Protein AF-A0A1G1YJ74-F1 (afdb_monomer_lite)

Organism: NCBI:txid1797543

Secondary structure (DSSP, 8-state):
--HHHHHHHHHHHHHH-S-EEEEEEEEPTTS-EEEEEEEEEETTEEEEEEEEEEEEEEEEEE----STT----EEEEEEEEEEEEEEEEEEEETTTTEEEEE---S-----

Structure (mmCIF, N/CA/C/O backbone):
data_AF-A0A1G1YJ74-F1
#
_entry.id   AF-A0A1G1YJ74-F1
#
loop_
_atom_site.group_PDB
_atom_site.id
_atom_site.type_symbol
_atom_site.label_atom_id
_atom_site.label_alt_id
_atom_site.label_comp_id
_atom_site.label_asym_id
_atom_site.label_entity_id
_atom_site.label_seq_id
_atom_site.pdbx_PDB_ins_code
_atom_site.Cartn_x
_atom_site.Cartn_y
_atom_site.Cartn_z
_atom_site.occupancy
_atom_site.B_iso_or_equiv
_atom_site.auth_seq_id
_atom_site.auth_comp_id
_atom_site.auth_asym_id
_atom_site.auth_atom_id
_atom_site.pdbx_PDB_model_num
ATOM 1 N N . MET A 1 1 ? -10.782 3.411 -0.475 1.00 70.44 1 MET A N 1
ATOM 2 C CA . MET A 1 1 ? -11.006 2.360 -1.500 1.00 70.44 1 MET A CA 1
ATOM 3 C C . MET A 1 1 ? -11.752 1.207 -0.835 1.00 70.44 1 MET A C 1
ATOM 5 O O . MET A 1 1 ? -11.462 0.955 0.322 1.00 70.44 1 MET A O 1
ATOM 9 N N . LEU A 1 2 ? -12.703 0.538 -1.495 1.00 78.12 2 LEU A N 1
ATOM 10 C CA . LEU A 1 2 ? -13.363 -0.651 -0.922 1.00 78.12 2 LEU A CA 1
ATOM 11 C C . LEU A 1 2 ? -12.474 -1.906 -1.063 1.00 78.12 2 LEU A C 1
ATOM 13 O O . LEU A 1 2 ? -11.756 -1.987 -2.061 1.00 78.12 2 LEU A O 1
ATOM 17 N N . PRO A 1 3 ? -12.541 -2.886 -0.141 1.00 81.69 3 PRO A N 1
ATOM 18 C CA . PRO A 1 3 ? -11.770 -4.136 -0.228 1.00 81.69 3 PRO A CA 1
ATOM 19 C C . PRO A 1 3 ? -11.983 -4.909 -1.534 1.00 81.69 3 PRO A C 1
ATOM 21 O O . PRO A 1 3 ? -11.034 -5.387 -2.140 1.00 81.69 3 PRO A O 1
ATOM 24 N N . GLU A 1 4 ? -13.215 -4.956 -2.038 1.00 83.19 4 GLU A N 1
ATOM 25 C CA . GLU A 1 4 ? -13.528 -5.641 -3.300 1.00 83.19 4 GLU A CA 1
ATOM 26 C C . GLU A 1 4 ? -12.803 -5.009 -4.497 1.00 83.19 4 GLU A C 1
ATOM 28 O O . GLU A 1 4 ? -12.297 -5.712 -5.370 1.00 83.19 4 GLU A O 1
ATOM 33 N N . LYS A 1 5 ? -12.688 -3.672 -4.513 1.00 83.25 5 LYS A N 1
ATOM 34 C CA . LYS A 1 5 ? -11.933 -2.951 -5.549 1.00 83.25 5 LYS A CA 1
ATOM 35 C C . LYS A 1 5 ? -10.435 -3.258 -5.471 1.00 83.25 5 LYS A C 1
ATOM 37 O O . LYS A 1 5 ? -9.768 -3.254 -6.503 1.00 83.25 5 LYS A O 1
ATOM 42 N N . TRP A 1 6 ? -9.906 -3.528 -4.276 1.00 88.75 6 TRP A N 1
ATOM 43 C CA . TRP A 1 6 ? -8.516 -3.950 -4.105 1.00 88.75 6 TRP A CA 1
ATOM 44 C C . TRP A 1 6 ? -8.269 -5.334 -4.709 1.00 88.75 6 TRP A C 1
ATOM 46 O O . TRP A 1 6 ? -7.354 -5.485 -5.515 1.00 88.75 6 TRP A O 1
ATOM 56 N N . GLU A 1 7 ? -9.123 -6.314 -4.404 1.00 89.12 7 GLU A N 1
ATOM 57 C CA . GLU A 1 7 ? -9.018 -7.662 -4.981 1.00 89.12 7 GLU A CA 1
ATOM 58 C C . GLU A 1 7 ? -9.120 -7.649 -6.510 1.00 89.12 7 GLU A C 1
ATOM 60 O O . GLU A 1 7 ? -8.309 -8.278 -7.187 1.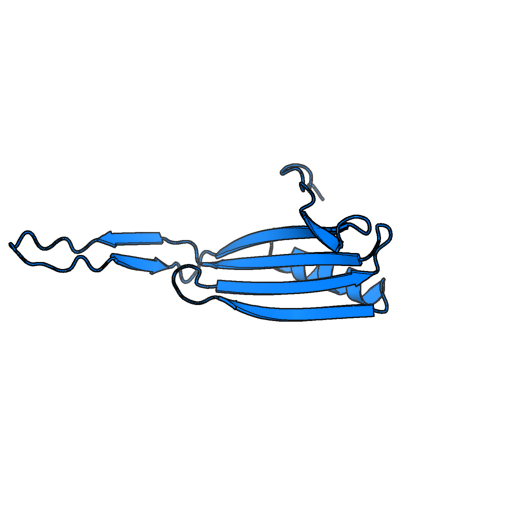00 89.12 7 GLU A O 1
ATOM 65 N N . GLN A 1 8 ? -10.047 -6.864 -7.068 1.00 88.12 8 GLN A N 1
ATOM 66 C CA . GLN A 1 8 ? -10.140 -6.674 -8.519 1.00 88.12 8 GLN A CA 1
ATOM 67 C C . GLN A 1 8 ? -8.851 -6.072 -9.091 1.00 88.12 8 GLN A C 1
ATOM 69 O O . GLN A 1 8 ? -8.320 -6.577 -10.075 1.00 88.12 8 GLN A O 1
ATOM 74 N N . THR A 1 9 ? -8.312 -5.026 -8.455 1.00 88.00 9 THR A N 1
ATOM 75 C CA . THR A 1 9 ? -7.062 -4.379 -8.892 1.00 88.00 9 THR A CA 1
ATOM 76 C C . THR A 1 9 ? -5.897 -5.372 -8.898 1.00 88.00 9 THR A C 1
ATOM 78 O O . THR A 1 9 ? -5.166 -5.438 -9.885 1.00 88.00 9 THR A O 1
ATOM 81 N N . LYS A 1 10 ? -5.751 -6.187 -7.844 1.00 90.88 10 LYS A N 1
ATOM 82 C CA . LYS A 1 10 ? -4.739 -7.254 -7.785 1.00 90.88 10 LYS A CA 1
ATOM 83 C C . LYS A 1 10 ? -4.919 -8.274 -8.905 1.00 90.88 10 LYS A C 1
ATOM 85 O O . LYS A 1 10 ? -3.939 -8.603 -9.564 1.00 90.88 10 LYS A O 1
ATOM 90 N N . GLY A 1 11 ? -6.150 -8.734 -9.135 1.00 89.88 11 GLY A N 1
ATOM 91 C CA . GLY A 1 11 ? -6.464 -9.667 -10.219 1.00 89.88 11 GLY A CA 1
ATOM 92 C C . GLY A 1 11 ? -6.044 -9.116 -11.580 1.00 89.88 11 GLY A C 1
ATOM 93 O O . GLY A 1 11 ? -5.279 -9.754 -12.293 1.00 89.88 11 GLY A O 1
ATOM 94 N N . HIS A 1 12 ? -6.426 -7.874 -11.887 1.00 90.44 12 HIS A N 1
ATOM 95 C CA . HIS A 1 12 ? -6.021 -7.215 -13.129 1.00 90.44 12 HIS A CA 1
ATOM 96 C C . HIS A 1 12 ? -4.500 -7.088 -13.279 1.00 90.44 12 HIS A C 1
ATOM 98 O O . HIS A 1 12 ? -3.984 -7.270 -14.381 1.00 90.44 12 HIS A O 1
ATOM 104 N N . ILE A 1 13 ? -3.777 -6.778 -12.198 1.00 91.06 13 ILE A N 1
ATOM 105 C CA . ILE A 1 13 ? -2.311 -6.685 -12.219 1.00 91.06 13 ILE A CA 1
ATOM 106 C C . ILE A 1 13 ? -1.692 -8.055 -12.509 1.00 91.06 13 ILE A C 1
ATOM 108 O O . ILE A 1 13 ? -0.843 -8.147 -13.389 1.00 91.06 13 ILE A O 1
ATOM 112 N N . LEU A 1 14 ? -2.140 -9.106 -11.821 1.00 91.19 14 LEU A N 1
ATOM 113 C CA . LEU A 1 14 ? -1.655 -10.475 -12.020 1.00 91.19 14 LEU A CA 1
ATOM 114 C C . LEU A 1 14 ? -1.956 -11.014 -13.426 1.00 91.19 14 LEU A C 1
ATOM 116 O O . LEU A 1 14 ? -1.143 -11.747 -13.982 1.00 91.19 14 LEU A O 1
ATOM 120 N N . ASP A 1 15 ? -3.090 -10.631 -14.011 1.00 93.12 15 ASP A N 1
ATOM 121 C CA . ASP A 1 15 ? -3.459 -11.027 -15.374 1.00 93.12 15 ASP A CA 1
ATOM 122 C C . ASP A 1 15 ? -2.666 -10.259 -16.445 1.00 93.12 15 ASP A C 1
ATOM 124 O O . ASP A 1 15 ? -2.428 -10.771 -17.540 1.00 93.12 15 ASP A O 1
ATOM 128 N N . THR A 1 16 ? -2.278 -9.013 -16.155 1.00 92.31 16 THR A N 1
ATOM 129 C CA . THR A 1 16 ? -1.643 -8.113 -17.133 1.00 92.31 16 THR A CA 1
ATOM 130 C C . THR A 1 16 ? -0.118 -8.190 -17.096 1.00 92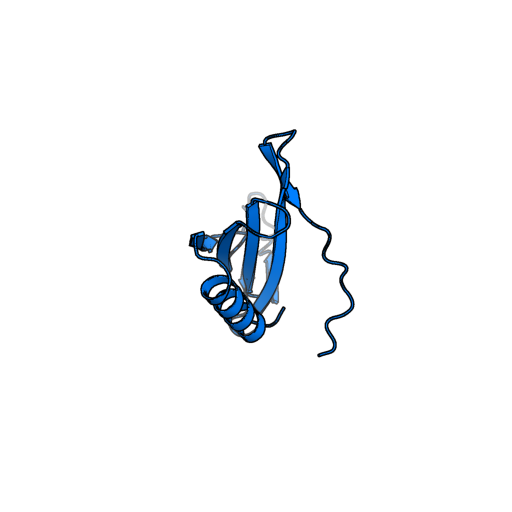.31 16 THR A C 1
ATOM 132 O O . THR A 1 16 ? 0.531 -8.077 -18.137 1.00 92.31 16 THR A O 1
ATOM 135 N N . PHE A 1 17 ? 0.469 -8.356 -15.911 1.00 91.88 17 PHE A N 1
ATOM 136 C CA . PHE A 1 17 ? 1.910 -8.280 -15.691 1.00 91.88 17 PHE A CA 1
ATOM 137 C C . PHE A 1 17 ? 2.451 -9.636 -15.237 1.00 91.88 17 PHE A C 1
ATOM 139 O O . PHE A 1 17 ? 1.893 -10.281 -14.358 1.00 91.88 17 PHE A O 1
ATOM 146 N N . ALA A 1 18 ? 3.563 -10.067 -15.834 1.00 85.88 18 ALA A N 1
ATOM 147 C CA . ALA A 1 18 ? 4.161 -11.370 -15.539 1.00 85.88 18 ALA A CA 1
ATOM 148 C C . ALA A 1 18 ? 5.072 -11.365 -14.296 1.00 85.88 18 ALA A C 1
ATOM 150 O O . ALA A 1 18 ? 5.258 -12.403 -13.671 1.00 85.88 18 ALA A O 1
ATOM 151 N N . ASP A 1 19 ? 5.648 -10.210 -13.954 1.00 89.44 19 ASP A N 1
ATOM 152 C CA . ASP A 1 19 ? 6.596 -10.043 -12.848 1.00 89.44 19 ASP A CA 1
ATOM 153 C C . ASP A 1 19 ? 5.935 -9.189 -11.760 1.00 89.44 19 ASP A C 1
ATOM 155 O O . ASP A 1 19 ? 5.994 -7.955 -11.786 1.00 89.44 19 ASP A O 1
ATOM 159 N N . VAL A 1 20 ? 5.180 -9.869 -10.893 1.00 93.31 20 VAL A N 1
ATOM 160 C CA . VAL A 1 20 ? 4.403 -9.269 -9.805 1.00 93.31 20 VAL A CA 1
ATOM 161 C C . VAL A 1 20 ? 4.830 -9.912 -8.492 1.00 93.31 20 VAL A C 1
ATOM 163 O O . VAL A 1 20 ? 4.665 -11.116 -8.298 1.00 93.31 20 VAL A O 1
ATOM 166 N N . ASP A 1 21 ? 5.330 -9.096 -7.572 1.00 94.25 21 ASP A N 1
ATOM 167 C CA . ASP A 1 21 ? 5.614 -9.477 -6.193 1.00 94.25 21 ASP A CA 1
ATOM 168 C C . ASP A 1 21 ? 4.485 -8.987 -5.283 1.00 94.25 21 ASP A C 1
ATOM 170 O O . ASP A 1 21 ? 4.102 -7.816 -5.325 1.00 94.25 21 ASP A O 1
ATOM 174 N N . ILE A 1 22 ? 3.931 -9.888 -4.471 1.00 93.38 22 ILE A N 1
ATOM 175 C CA . ILE A 1 22 ? 2.866 -9.573 -3.517 1.00 93.38 22 ILE A CA 1
ATOM 176 C C . ILE A 1 22 ? 3.331 -9.972 -2.126 1.00 93.38 22 ILE A C 1
ATOM 178 O O . ILE A 1 22 ? 3.607 -11.142 -1.860 1.00 93.38 22 ILE A O 1
ATOM 182 N N . SER A 1 23 ? 3.331 -9.012 -1.206 1.00 93.62 23 SER A N 1
ATOM 183 C CA . SER A 1 23 ? 3.624 -9.255 0.203 1.00 93.62 23 SER A CA 1
ATOM 184 C C . SER A 1 23 ? 2.538 -8.680 1.105 1.00 93.62 23 SER A C 1
ATOM 186 O O . SER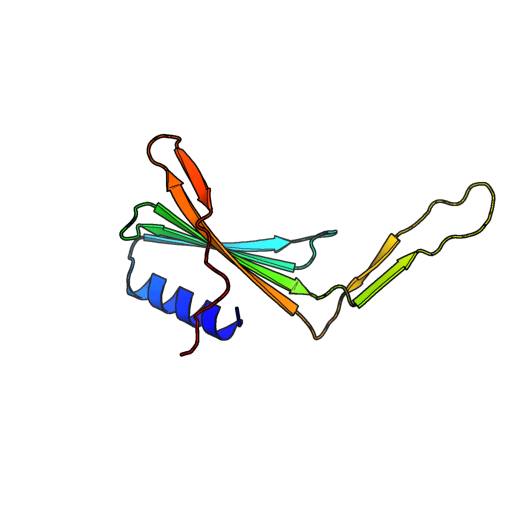 A 1 23 ? 1.937 -7.645 0.825 1.00 93.62 23 SER A O 1
ATOM 188 N N . ARG A 1 24 ? 2.273 -9.362 2.221 1.00 91.94 24 ARG A N 1
ATOM 189 C CA . ARG A 1 24 ? 1.339 -8.910 3.255 1.00 91.94 24 ARG A CA 1
ATOM 190 C C . ARG A 1 24 ? 2.072 -8.777 4.578 1.00 91.94 24 ARG A C 1
ATOM 192 O O . ARG A 1 24 ? 2.820 -9.666 4.971 1.00 91.94 24 ARG A O 1
ATOM 199 N N . GLN A 1 25 ? 1.842 -7.664 5.255 1.00 91.56 25 GLN A N 1
ATOM 200 C CA . GLN A 1 25 ? 2.441 -7.316 6.535 1.00 91.56 25 GLN A CA 1
ATOM 201 C C . GLN A 1 25 ? 1.325 -6.983 7.525 1.00 91.56 25 GLN A C 1
ATOM 203 O O . GLN A 1 25 ? 0.407 -6.226 7.203 1.00 91.56 25 GLN A O 1
ATOM 208 N N . GLU A 1 26 ? 1.395 -7.538 8.731 1.00 88.94 26 GLU A N 1
ATOM 209 C CA . GLU A 1 26 ? 0.528 -7.123 9.834 1.00 88.94 26 GLU A CA 1
ATOM 210 C C . GLU A 1 26 ? 1.158 -5.932 10.553 1.00 88.94 26 GLU A C 1
ATOM 212 O O . GLU A 1 26 ? 2.353 -5.931 10.854 1.00 88.94 26 GLU A O 1
ATOM 217 N N . LEU A 1 27 ? 0.359 -4.897 10.794 1.00 84.69 27 LEU A N 1
ATOM 218 C CA . LEU A 1 27 ? 0.777 -3.709 11.520 1.00 84.69 27 LEU A CA 1
ATOM 219 C C . LEU A 1 27 ? 0.361 -3.858 12.988 1.00 84.69 27 LEU A C 1
ATOM 221 O O . LEU A 1 27 ? -0.787 -4.197 13.282 1.00 84.69 27 LEU A O 1
ATOM 225 N N . GLN A 1 28 ? 1.298 -3.602 13.899 1.00 80.88 28 GLN A N 1
ATOM 226 C CA . GLN A 1 28 ? 1.086 -3.653 15.349 1.00 80.88 28 GLN A CA 1
ATOM 227 C C . GLN A 1 28 ? 0.956 -2.238 15.936 1.00 80.88 28 GLN A C 1
ATOM 229 O O . GLN A 1 28 ? 1.152 -1.241 15.237 1.00 80.88 28 GLN A O 1
ATOM 234 N N . GLU A 1 29 ? 0.581 -2.141 17.215 1.00 66.50 29 GLU A N 1
ATOM 235 C CA . GLU A 1 29 ? 0.361 -0.863 17.902 1.00 66.50 29 GLU A CA 1
ATOM 236 C C . GLU A 1 29 ? 1.534 0.122 17.726 1.00 66.50 29 GLU A C 1
ATOM 238 O O . GLU A 1 29 ? 2.694 -0.284 17.822 1.00 66.50 29 GLU A O 1
ATOM 243 N N . PRO A 1 30 ? 1.266 1.425 17.489 1.00 66.56 30 PRO A N 1
ATOM 244 C CA . PRO A 1 30 ? -0.040 2.104 17.469 1.00 66.56 30 PRO A CA 1
ATOM 245 C C . PRO A 1 30 ? -0.762 2.084 16.105 1.00 66.56 30 PRO A C 1
ATOM 247 O O . PRO A 1 30 ? -1.837 2.666 15.974 1.00 66.56 30 PRO A O 1
ATOM 250 N N . GLU A 1 31 ? -0.191 1.456 15.075 1.00 70.44 31 GLU A N 1
ATOM 251 C CA . GLU A 1 31 ? -0.742 1.435 13.713 1.00 70.44 31 GLU A CA 1
ATOM 252 C C . GLU A 1 31 ? -1.480 0.126 13.389 1.00 70.44 31 GLU A C 1
ATOM 254 O O . GLU A 1 31 ? -1.390 -0.353 12.263 1.00 70.44 31 GLU A O 1
ATOM 259 N N . VAL A 1 32 ? -2.204 -0.449 14.360 1.00 80.75 32 VAL A N 1
ATOM 260 C CA . VAL A 1 32 ? -2.913 -1.740 14.233 1.00 80.75 32 VAL A CA 1
ATOM 261 C C . VAL A 1 32 ? -3.620 -1.866 12.881 1.00 80.75 32 VAL A C 1
ATOM 263 O O . VAL A 1 32 ? -4.342 -0.957 12.469 1.00 80.75 32 VAL A O 1
ATOM 266 N N . GLY A 1 33 ? -3.420 -2.983 12.179 1.00 85.81 33 GLY A N 1
ATOM 267 C CA . GLY A 1 33 ? -4.045 -3.230 10.881 1.00 85.81 33 GLY A CA 1
ATOM 268 C C . GLY A 1 33 ? -3.272 -4.214 10.009 1.00 85.81 33 GLY A C 1
ATOM 269 O O . GLY A 1 33 ? -2.460 -5.002 10.483 1.00 85.81 33 GLY A O 1
ATOM 270 N N . SER A 1 34 ? -3.512 -4.159 8.704 1.00 88.88 34 SER A N 1
ATOM 271 C CA . SER A 1 34 ? -2.753 -4.919 7.712 1.00 88.88 34 SER A CA 1
ATOM 272 C C . SER A 1 34 ? -2.379 -4.042 6.529 1.00 88.88 34 SER A C 1
ATOM 274 O O . SER A 1 34 ? -3.089 -3.096 6.182 1.00 88.88 34 SER A O 1
ATOM 276 N N . LYS A 1 35 ? -1.237 -4.351 5.927 1.00 92.38 35 LYS A N 1
ATOM 277 C CA . LYS A 1 35 ? -0.723 -3.705 4.731 1.00 92.38 35 LYS A CA 1
ATOM 278 C C . LYS A 1 35 ? -0.386 -4.769 3.700 1.00 92.38 35 LYS A C 1
ATOM 280 O O . LYS A 1 35 ? 0.401 -5.668 3.976 1.00 92.38 35 LYS A O 1
ATOM 285 N N . GLU A 1 36 ? -0.953 -4.650 2.516 1.00 93.12 36 GLU A N 1
ATOM 286 C CA . GLU A 1 36 ? -0.571 -5.433 1.347 1.00 93.12 36 GLU A CA 1
ATOM 287 C C . GLU A 1 36 ? 0.247 -4.552 0.413 1.00 93.12 36 GLU A C 1
ATOM 289 O O . GLU A 1 36 ? -0.114 -3.405 0.157 1.00 93.12 36 GLU A O 1
ATOM 294 N N . ILE A 1 37 ? 1.364 -5.079 -0.066 1.00 94.75 37 ILE A N 1
ATOM 295 C CA . ILE A 1 37 ? 2.267 -4.413 -0.991 1.00 94.75 37 ILE A CA 1
ATOM 296 C C . ILE A 1 37 ? 2.299 -5.241 -2.268 1.00 94.75 37 ILE A C 1
ATOM 298 O O . ILE A 1 37 ? 2.515 -6.449 -2.210 1.00 94.75 37 ILE A O 1
ATOM 302 N N . VAL A 1 38 ? 2.096 -4.584 -3.404 1.00 94.69 38 VAL A N 1
ATOM 303 C CA . VAL A 1 38 ? 2.207 -5.186 -4.732 1.00 94.69 38 VAL A CA 1
ATOM 304 C C . VAL A 1 38 ? 3.244 -4.402 -5.520 1.00 94.69 38 VAL A C 1
ATOM 306 O O . VAL A 1 38 ? 3.077 -3.198 -5.712 1.00 94.69 38 VAL A O 1
ATOM 309 N N . ILE A 1 39 ? 4.307 -5.064 -5.961 1.00 94.56 39 ILE A N 1
ATOM 310 C CA . ILE A 1 39 ? 5.364 -4.479 -6.790 1.00 94.56 39 ILE A CA 1
ATOM 311 C C . ILE A 1 39 ? 5.312 -5.146 -8.158 1.00 94.56 39 ILE A C 1
ATOM 313 O O . ILE A 1 39 ? 5.256 -6.366 -8.244 1.00 94.56 39 ILE A O 1
ATOM 317 N N . PHE A 1 40 ? 5.314 -4.358 -9.228 1.00 94.62 40 PHE A N 1
ATOM 318 C CA . PHE A 1 40 ? 5.298 -4.892 -10.590 1.00 94.62 40 PHE A CA 1
ATOM 319 C C . PHE A 1 40 ? 5.948 -3.937 -11.587 1.00 94.62 40 PHE A C 1
ATOM 321 O O . PHE A 1 40 ? 6.088 -2.740 -11.332 1.00 94.62 40 PHE A O 1
ATOM 328 N N . ASN A 1 41 ? 6.312 -4.462 -12.755 1.00 92.19 41 ASN A N 1
ATOM 329 C CA . ASN A 1 41 ? 6.831 -3.664 -13.865 1.00 92.19 41 ASN A CA 1
ATOM 330 C C . ASN A 1 41 ? 5.684 -3.151 -14.743 1.00 92.19 41 ASN A C 1
ATOM 332 O O . ASN A 1 41 ? 5.154 -3.875 -15.585 1.00 92.19 41 ASN A O 1
ATOM 336 N N . GLY A 1 42 ? 5.292 -1.897 -14.521 1.00 87.81 42 GLY A N 1
ATOM 337 C CA . GLY A 1 42 ? 4.224 -1.220 -15.246 1.00 87.81 42 GLY A CA 1
ATOM 338 C C . GLY A 1 42 ? 4.715 -0.384 -16.437 1.00 87.81 42 GLY A C 1
ATOM 339 O O . GLY A 1 42 ? 5.915 -0.267 -16.690 1.00 87.81 42 GLY A O 1
ATOM 340 N N . PRO A 1 43 ? 3.794 0.281 -17.158 1.00 86.00 43 PRO A N 1
ATOM 341 C CA . PRO A 1 43 ? 4.131 1.136 -18.303 1.00 86.00 43 PRO A CA 1
ATOM 342 C C . PRO A 1 43 ? 4.969 2.371 -17.932 1.00 86.00 43 PRO A C 1
ATOM 344 O O . PRO A 1 43 ? 5.577 2.983 -18.804 1.00 86.00 43 PRO A O 1
ATOM 347 N N . LEU A 1 44 ? 4.994 2.747 -16.650 1.00 84.56 44 LEU A N 1
ATOM 348 C CA . LEU A 1 44 ? 5.769 3.873 -16.119 1.00 84.56 44 LEU A CA 1
ATOM 349 C C . LEU A 1 44 ? 7.069 3.427 -15.426 1.00 84.56 44 LEU A C 1
ATOM 351 O O . LEU A 1 44 ? 7.691 4.238 -14.743 1.00 84.56 44 LEU A O 1
ATOM 355 N N . GLY A 1 45 ? 7.465 2.159 -15.581 1.00 88.62 45 GLY A N 1
ATOM 356 C CA . GLY A 1 45 ? 8.595 1.550 -14.878 1.00 88.62 45 GLY A CA 1
ATOM 357 C C . GLY A 1 45 ? 8.150 0.703 -13.687 1.00 88.62 45 GLY A C 1
ATOM 358 O O . GLY A 1 45 ? 7.028 0.193 -13.657 1.00 88.62 45 GLY A O 1
ATOM 359 N N . GLN A 1 46 ? 9.031 0.537 -12.702 1.00 93.06 46 GLN A N 1
ATOM 360 C CA . GLN A 1 46 ? 8.726 -0.255 -11.516 1.00 93.06 46 GLN A CA 1
ATOM 361 C C . GLN A 1 46 ? 7.712 0.492 -10.639 1.00 93.06 46 GLN A C 1
ATOM 363 O O . GLN A 1 46 ? 7.936 1.629 -10.221 1.00 93.06 46 GLN A O 1
ATOM 368 N N . MET A 1 47 ? 6.570 -0.136 -10.389 1.00 93.06 47 MET A N 1
ATOM 369 C CA . MET A 1 47 ? 5.456 0.424 -9.631 1.00 93.06 47 MET A CA 1
ATOM 370 C C . MET A 1 47 ? 5.281 -0.337 -8.322 1.00 93.06 47 MET A C 1
ATOM 372 O O . MET A 1 47 ? 5.519 -1.541 -8.258 1.00 93.06 47 MET A O 1
ATOM 376 N N . LYS A 1 48 ? 4.840 0.372 -7.283 1.00 94.31 48 LYS A N 1
ATOM 377 C CA . LYS A 1 48 ? 4.524 -0.179 -5.965 1.00 94.31 48 LYS A CA 1
ATOM 378 C C . LYS A 1 48 ? 3.169 0.335 -5.507 1.00 94.31 48 LYS A C 1
ATOM 380 O O . LYS A 1 48 ? 2.932 1.541 -5.473 1.00 94.31 48 LYS A O 1
ATOM 385 N N . LEU A 1 49 ? 2.291 -0.580 -5.131 1.00 92.75 49 LEU A N 1
ATOM 386 C CA . LEU A 1 49 ? 0.974 -0.298 -4.577 1.00 92.75 49 LEU A CA 1
ATOM 387 C C . LEU A 1 49 ? 0.969 -0.763 -3.130 1.00 92.75 49 LEU A C 1
ATOM 389 O O . LEU A 1 49 ? 1.291 -1.914 -2.859 1.00 92.75 49 LEU A O 1
ATOM 393 N N . GLU A 1 50 ? 0.584 0.113 -2.209 1.00 92.00 50 GLU A N 1
ATOM 394 C CA . GLU A 1 50 ? 0.425 -0.222 -0.795 1.00 92.00 50 GLU A CA 1
ATOM 395 C C . GLU A 1 50 ? -1.045 -0.042 -0.408 1.00 92.00 50 GLU A C 1
ATOM 397 O O . GLU A 1 50 ? -1.558 1.079 -0.360 1.00 92.00 50 GLU A O 1
ATOM 402 N N . TYR A 1 51 ? -1.730 -1.150 -0.138 1.00 90.38 51 TYR A N 1
ATOM 403 C CA . TYR A 1 51 ? -3.089 -1.168 0.381 1.00 90.38 51 TYR A CA 1
ATOM 404 C C . TYR A 1 51 ? -3.059 -1.367 1.891 1.00 90.38 51 TYR A C 1
ATOM 406 O O . TYR A 1 51 ? -2.634 -2.403 2.392 1.00 90.38 51 TYR A O 1
ATOM 414 N N . ILE A 1 52 ? -3.503 -0.357 2.627 1.00 88.88 52 ILE A N 1
ATOM 415 C CA . ILE A 1 52 ? -3.478 -0.323 4.085 1.00 88.88 52 ILE A CA 1
ATOM 416 C C . ILE A 1 52 ? -4.918 -0.400 4.588 1.00 88.88 52 ILE A C 1
ATOM 418 O O . ILE A 1 52 ? -5.739 0.463 4.273 1.00 88.88 52 ILE A O 1
ATOM 422 N N . SER A 1 53 ? -5.207 -1.412 5.399 1.00 86.31 53 SER A N 1
ATOM 423 C CA . SER A 1 53 ? -6.486 -1.622 6.071 1.00 86.31 53 SER A CA 1
ATOM 424 C C . SER A 1 53 ? -6.292 -1.504 7.579 1.00 86.31 53 SER A C 1
ATOM 426 O O . SER A 1 53 ? -5.555 -2.292 8.174 1.00 86.31 53 SER A O 1
ATOM 428 N N . ARG A 1 54 ? -6.925 -0.509 8.202 1.00 84.19 54 ARG A N 1
ATOM 429 C CA . ARG A 1 54 ? -6.800 -0.219 9.640 1.00 84.19 54 ARG A CA 1
ATOM 430 C C . ARG A 1 54 ? -8.186 -0.133 10.275 1.00 84.19 54 ARG A C 1
ATOM 432 O O . ARG A 1 54 ? -9.029 0.562 9.703 1.00 84.19 54 ARG A O 1
ATOM 439 N N . PRO A 1 55 ? -8.440 -0.764 11.434 1.00 79.19 55 PRO A N 1
ATOM 440 C CA . PRO A 1 55 ? -9.673 -0.540 12.168 1.00 79.19 55 PRO A CA 1
ATOM 441 C C . PRO A 1 55 ? -9.773 0.939 12.555 1.00 79.19 55 PRO A C 1
ATOM 443 O O . PRO A 1 55 ? -8.782 1.579 12.919 1.00 79.19 55 PRO A O 1
ATOM 446 N N . VAL A 1 56 ? -10.971 1.505 12.453 1.00 74.56 56 VAL A N 1
ATOM 447 C CA . VAL A 1 56 ? -11.227 2.887 12.862 1.00 74.56 56 VAL A CA 1
ATOM 448 C C . VAL A 1 56 ? -11.039 2.983 14.375 1.00 74.56 56 VAL A C 1
ATOM 450 O O . VAL A 1 56 ? -11.557 2.162 15.127 1.00 74.5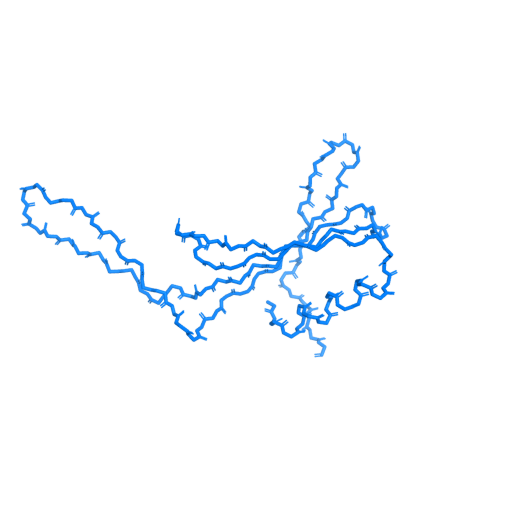6 56 VAL A O 1
ATOM 453 N N . VAL A 1 57 ? -10.294 3.983 14.846 1.00 66.06 57 VAL A N 1
ATOM 454 C CA . VAL A 1 57 ? -10.170 4.246 16.286 1.00 66.06 57 VAL A CA 1
ATOM 455 C C . VAL A 1 57 ? -11.483 4.863 16.766 1.00 66.06 57 VAL A C 1
ATOM 457 O O . VAL A 1 57 ? -11.768 6.018 16.455 1.00 66.06 57 VAL A O 1
ATOM 460 N N . LEU A 1 58 ? -12.280 4.101 17.520 1.00 59.97 58 LEU A N 1
ATOM 461 C CA . LEU A 1 58 ? -13.582 4.544 18.031 1.00 59.97 58 LEU A CA 1
ATOM 462 C C . LEU A 1 58 ? -13.434 5.542 19.180 1.00 59.97 58 LEU A C 1
ATOM 464 O O . LEU A 1 58 ? -14.237 6.463 19.322 1.00 59.97 58 LEU A O 1
ATOM 468 N N . SER A 1 59 ? -12.433 5.355 20.044 1.00 45.84 59 SER A N 1
ATOM 469 C CA . SER A 1 59 ? -12.227 6.230 21.197 1.00 45.84 59 SER A CA 1
ATOM 470 C C . SER A 1 59 ? -10.819 6.093 21.771 1.00 45.84 59 SER A C 1
ATOM 472 O O . SER A 1 59 ? -10.245 5.007 21.783 1.00 45.84 59 SER A O 1
ATOM 474 N N . LYS A 1 60 ? -10.266 7.193 22.291 1.00 55.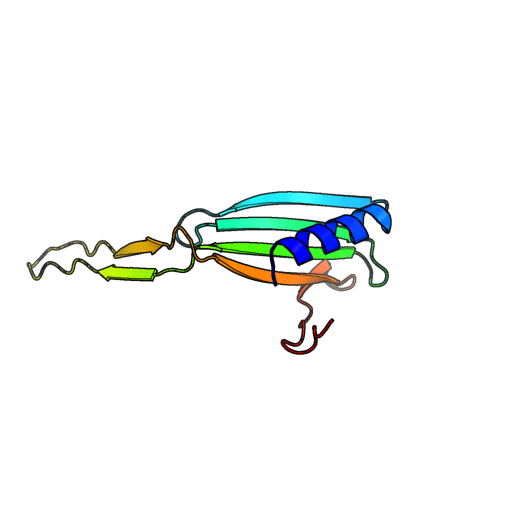16 60 LYS A N 1
ATOM 475 C CA . LYS A 1 60 ? -9.069 7.177 23.143 1.00 55.16 60 LYS A CA 1
ATOM 476 C C . LYS A 1 60 ? -9.536 7.375 24.577 1.00 55.16 60 LYS A C 1
ATOM 478 O O . LYS A 1 60 ? -10.072 8.440 24.894 1.00 55.16 60 LYS A O 1
ATOM 483 N N . ARG A 1 61 ? -9.368 6.373 25.440 1.00 49.62 61 ARG A N 1
ATOM 484 C CA . ARG A 1 61 ? -9.667 6.524 26.869 1.00 49.62 61 ARG A CA 1
ATOM 485 C C . ARG A 1 61 ? -8.368 6.836 27.597 1.00 49.62 61 ARG A C 1
ATOM 487 O O . ARG A 1 61 ? -7.507 5.982 27.760 1.00 49.62 61 ARG A O 1
ATOM 494 N N . THR A 1 62 ? -8.223 8.085 28.029 1.00 43.94 62 THR A N 1
ATOM 495 C CA . THR A 1 62 ? -7.120 8.488 28.906 1.00 43.94 62 THR A CA 1
ATOM 496 C C . THR A 1 62 ? -7.564 8.293 30.350 1.00 43.94 62 THR A C 1
ATOM 498 O O . THR A 1 62 ? -8.339 9.097 30.876 1.00 43.94 62 THR A O 1
ATOM 501 N N . HIS A 1 63 ? -7.078 7.248 31.020 1.00 49.00 63 HIS A N 1
ATOM 502 C CA . HIS A 1 63 ? -7.272 7.096 32.463 1.00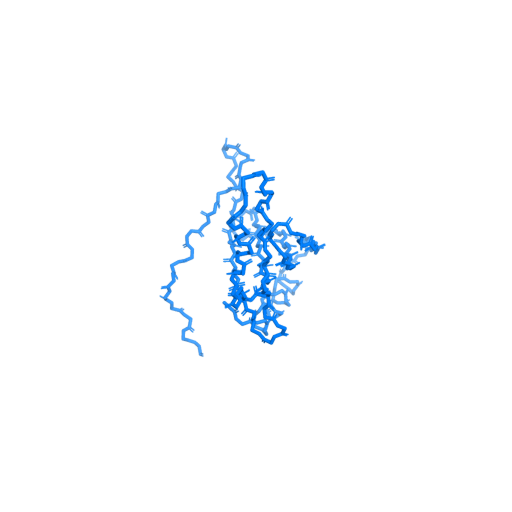 49.00 63 HIS A CA 1
ATOM 503 C C . HIS A 1 63 ? -6.293 8.010 33.217 1.00 49.00 63 HIS A C 1
ATOM 505 O O . HIS A 1 63 ? -5.251 7.598 33.717 1.00 49.00 63 HIS A O 1
ATOM 511 N N . GLY A 1 64 ? -6.627 9.300 33.296 1.00 39.44 64 GLY A N 1
ATOM 512 C CA . GLY A 1 64 ? -5.887 10.268 34.104 1.00 39.44 64 GLY A CA 1
ATOM 513 C C . GLY A 1 64 ? -6.242 10.142 35.588 1.00 39.44 64 GLY A C 1
ATOM 514 O O . GLY A 1 64 ? -7.197 10.764 36.053 1.00 39.44 64 GLY A O 1
ATOM 515 N N . SER A 1 65 ? -5.481 9.365 36.361 1.00 45.62 65 SER A N 1
ATOM 516 C CA . SER A 1 65 ? -5.597 9.379 37.825 1.00 45.62 65 SER A CA 1
ATOM 517 C C . SER A 1 65 ? -4.997 10.681 38.370 1.00 45.62 65 SER A C 1
ATOM 519 O O . SER A 1 65 ? -3.795 10.918 38.261 1.00 45.62 65 SER A O 1
ATOM 521 N N . ARG A 1 66 ? -5.826 11.552 38.971 1.00 46.94 66 ARG A N 1
ATOM 522 C CA . ARG A 1 66 ? -5.401 12.792 39.664 1.00 46.94 66 ARG A CA 1
ATOM 523 C C . ARG A 1 66 ? -4.708 12.473 40.997 1.00 46.94 66 ARG A C 1
ATOM 525 O O . ARG A 1 66 ? -5.156 12.910 42.056 1.00 46.94 66 ARG A O 1
ATOM 532 N N . ARG A 1 67 ? -3.627 11.693 40.967 1.00 56.50 67 ARG A N 1
ATOM 533 C CA . ARG A 1 67 ? -2.751 11.464 42.122 1.00 56.50 67 ARG A CA 1
ATOM 534 C C . ARG A 1 67 ? -1.312 11.770 41.731 1.00 56.50 67 ARG A C 1
ATOM 536 O O . ARG A 1 67 ? -0.855 11.401 40.653 1.00 56.50 67 ARG A O 1
ATOM 543 N N . ILE A 1 68 ? -0.630 12.487 42.618 1.00 45.38 68 ILE A N 1
ATOM 544 C CA . ILE A 1 68 ? 0.775 12.876 42.499 1.00 45.38 68 ILE A CA 1
ATOM 545 C C . ILE A 1 68 ? 1.585 11.577 42.343 1.00 45.38 68 ILE A C 1
ATOM 547 O O . ILE A 1 68 ? 1.668 10.799 43.288 1.00 45.38 68 ILE A O 1
ATOM 551 N N . GLY A 1 69 ? 2.083 11.309 41.129 1.00 51.12 69 GLY A N 1
ATOM 552 C CA . GLY A 1 69 ? 2.852 10.102 40.786 1.00 51.12 69 GLY A CA 1
ATOM 553 C C . GLY A 1 69 ? 2.228 9.130 39.772 1.00 51.12 69 GLY A C 1
ATOM 554 O O . GLY A 1 69 ? 2.790 8.058 39.575 1.00 51.12 69 GLY A O 1
ATOM 555 N N . SER A 1 70 ? 1.097 9.442 39.127 1.00 40.88 70 SER A N 1
ATOM 556 C CA . SER A 1 70 ? 0.451 8.473 38.227 1.00 40.88 70 SER A CA 1
ATOM 557 C C . SER A 1 70 ? 1.010 8.469 36.796 1.00 40.88 70 SER A C 1
ATOM 559 O O . SER A 1 70 ? 0.952 9.474 36.087 1.00 40.88 70 SER A O 1
ATOM 561 N N . HIS A 1 71 ? 1.476 7.295 36.362 1.00 42.59 71 HIS A N 1
ATOM 562 C CA . HIS A 1 71 ? 1.707 6.927 34.963 1.00 42.59 71 HIS A CA 1
ATOM 563 C C . HIS A 1 71 ? 0.404 7.143 34.169 1.00 42.59 71 HIS A C 1
ATOM 565 O O . HIS A 1 71 ? -0.670 6.765 34.640 1.00 42.59 71 HIS A O 1
ATOM 571 N N . THR A 1 72 ? 0.476 7.816 33.018 1.00 42.59 72 THR A N 1
ATOM 572 C CA . THR A 1 72 ? -0.674 7.997 32.120 1.00 42.59 72 THR A CA 1
ATOM 573 C C . THR A 1 72 ? -0.634 6.877 31.094 1.00 42.59 72 THR A C 1
ATOM 575 O O . THR A 1 72 ? 0.214 6.894 30.209 1.00 42.59 72 THR A O 1
ATOM 578 N N . GLU A 1 73 ? -1.527 5.904 31.228 1.00 47.53 73 GLU A N 1
ATOM 579 C CA . GLU A 1 73 ? -1.710 4.840 30.244 1.00 47.53 73 GLU A CA 1
ATOM 580 C C . GLU A 1 73 ? -2.776 5.297 29.238 1.00 47.53 73 GLU A C 1
ATOM 582 O O . GLU A 1 73 ? -3.882 5.700 29.616 1.00 47.53 73 GLU A O 1
ATOM 587 N N . VAL A 1 74 ? -2.400 5.351 27.959 1.00 52.22 74 VAL A N 1
ATOM 588 C CA . VAL A 1 74 ? -3.299 5.725 26.861 1.00 52.22 74 VAL A CA 1
ATOM 589 C C . VAL A 1 74 ? -3.826 4.434 26.254 1.00 52.22 74 VAL A C 1
ATOM 591 O O . VAL A 1 74 ? -3.081 3.738 25.572 1.00 52.22 74 VAL A O 1
ATOM 594 N N . GLU A 1 75 ? -5.100 4.125 26.488 1.00 53.38 75 GLU A N 1
ATOM 595 C CA . GLU A 1 75 ? -5.746 2.944 25.913 1.00 53.38 75 GLU A CA 1
ATOM 596 C C . GLU A 1 75 ? -6.471 3.330 24.612 1.00 53.38 75 GLU A C 1
ATOM 598 O O . GLU A 1 75 ? -7.340 4.218 24.588 1.00 53.38 75 GLU A O 1
ATOM 603 N N . TYR A 1 76 ? -6.087 2.685 23.508 1.00 55.31 76 TYR A N 1
ATOM 604 C CA . TYR A 1 76 ? -6.716 2.853 22.199 1.00 55.31 76 TYR A CA 1
ATOM 605 C C . TYR A 1 76 ? -7.855 1.839 22.041 1.00 55.31 76 TYR A C 1
ATOM 607 O O . TYR A 1 76 ? -7.622 0.634 22.053 1.00 55.31 76 TYR A O 1
ATOM 615 N N . VAL A 1 77 ? -9.091 2.315 21.857 1.00 60.28 77 VAL A N 1
ATOM 616 C CA . VAL A 1 77 ? -10.244 1.457 21.542 1.00 60.28 77 VAL A CA 1
ATOM 617 C C . VAL A 1 77 ? -10.455 1.458 20.027 1.00 60.28 77 VAL A C 1
ATOM 619 O O . VAL A 1 77 ? -10.886 2.462 19.453 1.00 60.28 77 VAL A O 1
ATOM 622 N N . TYR A 1 78 ? -10.145 0.335 19.381 1.00 57.97 78 TYR A N 1
ATOM 623 C CA . TYR A 1 78 ? -10.342 0.113 17.945 1.00 57.97 78 TYR A CA 1
ATOM 624 C C . TYR A 1 78 ? -11.740 -0.456 17.654 1.00 57.97 78 TYR A C 1
ATOM 626 O O . TYR A 1 78 ? -12.302 -1.186 18.471 1.00 57.97 78 TYR A O 1
ATOM 634 N N . SER A 1 79 ? -12.306 -0.131 16.492 1.00 55.25 79 SER A N 1
ATOM 635 C CA . SER A 1 79 ? -13.550 -0.729 16.000 1.00 55.25 79 SER A CA 1
ATOM 636 C C . SER A 1 79 ? -13.315 -2.159 15.537 1.00 55.25 79 SER A C 1
ATOM 638 O O . SER A 1 79 ? -12.341 -2.433 14.840 1.00 55.25 79 SER A O 1
ATOM 640 N N . THR A 1 80 ? -14.231 -3.061 15.878 1.00 59.69 80 THR A N 1
ATOM 641 C CA . THR A 1 80 ? -14.259 -4.422 15.325 1.00 59.69 80 THR A CA 1
ATOM 642 C C . THR A 1 80 ? -15.013 -4.502 13.995 1.00 59.69 80 THR A C 1
ATOM 644 O O . THR A 1 80 ? -14.896 -5.508 13.304 1.00 59.69 80 THR A O 1
ATOM 647 N N . GLU A 1 81 ? -15.785 -3.469 13.637 1.00 56.25 81 GLU A N 1
ATOM 648 C CA . GLU A 1 81 ? -16.717 -3.488 12.495 1.00 56.25 81 GLU A CA 1
ATOM 649 C C . GLU A 1 81 ? -16.390 -2.431 11.429 1.00 56.25 81 GLU A C 1
ATOM 651 O O . GLU A 1 81 ? -16.654 -2.638 10.247 1.00 56.25 81 GLU A O 1
ATOM 656 N N . GLU A 1 82 ? -15.774 -1.314 11.820 1.00 68.88 82 GLU A N 1
ATOM 657 C CA . GLU A 1 82 ? -15.435 -0.218 10.909 1.00 68.88 82 GLU A CA 1
ATOM 658 C C . GLU A 1 82 ? -13.939 -0.207 10.592 1.00 68.88 82 GLU A C 1
ATOM 660 O O . GLU A 1 82 ? -13.099 -0.071 11.483 1.00 68.88 82 GLU A O 1
ATOM 665 N N . PHE A 1 83 ? -13.604 -0.284 9.303 1.00 75.44 83 PHE A N 1
ATOM 666 C CA . PHE A 1 83 ? -12.232 -0.228 8.804 1.00 75.44 83 PHE A CA 1
ATOM 667 C C . PHE A 1 83 ? -12.042 0.958 7.858 1.00 75.44 83 PHE A C 1
ATOM 669 O O . PHE A 1 83 ? -12.872 1.258 7.001 1.00 75.44 83 PHE A O 1
ATOM 676 N N . SER A 1 84 ? -10.907 1.631 8.008 1.00 80.25 84 SER A N 1
ATOM 677 C CA . SER A 1 84 ? -10.401 2.613 7.059 1.00 80.25 84 SER A CA 1
ATOM 678 C C . SER A 1 84 ? -9.445 1.937 6.077 1.00 80.25 84 SER A C 1
ATOM 680 O O . SER A 1 84 ? -8.604 1.124 6.462 1.00 80.25 84 SER A O 1
ATOM 682 N N . HIS A 1 85 ? -9.572 2.291 4.799 1.00 83.31 85 HIS A N 1
ATOM 683 C CA . HIS A 1 85 ? -8.794 1.696 3.717 1.00 83.31 85 HIS A CA 1
ATOM 684 C C . HIS A 1 85 ? -8.112 2.776 2.883 1.00 83.31 85 HIS A C 1
ATOM 686 O O . HIS A 1 85 ? -8.780 3.633 2.284 1.00 83.31 85 HIS A O 1
ATOM 692 N N . GLN A 1 86 ? -6.791 2.693 2.785 1.00 85.38 86 GLN A N 1
ATOM 693 C CA . GLN A 1 86 ? -5.959 3.607 2.014 1.00 85.38 86 GLN A CA 1
ATOM 694 C C . GLN A 1 86 ? -5.207 2.837 0.930 1.00 85.38 86 GLN A C 1
ATOM 696 O O . GLN A 1 86 ? -4.619 1.801 1.211 1.00 85.38 86 GLN A O 1
ATOM 701 N N . LEU A 1 87 ? -5.214 3.361 -0.295 1.00 86.06 87 LEU A N 1
ATOM 702 C CA . LEU A 1 87 ? -4.297 2.931 -1.347 1.00 86.06 87 LEU A CA 1
ATOM 703 C C . LEU A 1 87 ? -3.252 4.029 -1.524 1.00 86.06 87 LEU A C 1
ATOM 705 O O . LEU A 1 87 ? -3.620 5.190 -1.714 1.00 86.06 87 LEU A O 1
ATOM 709 N N . LYS A 1 88 ? -1.980 3.648 -1.492 1.00 89.94 88 LYS A N 1
ATOM 710 C CA . LYS A 1 88 ? -0.868 4.474 -1.955 1.00 89.94 88 LYS A CA 1
ATOM 711 C C . LYS A 1 88 ? -0.280 3.858 -3.211 1.00 89.94 88 LYS A C 1
ATOM 713 O O . LYS A 1 88 ? -0.181 2.637 -3.312 1.00 89.94 88 LYS A O 1
ATOM 718 N N . VAL A 1 89 ? 0.099 4.706 -4.155 1.00 91.31 89 VAL A N 1
ATOM 719 C CA . VAL A 1 89 ? 0.754 4.295 -5.397 1.00 91.31 89 VAL A CA 1
ATOM 720 C C . VAL A 1 89 ? 2.069 5.036 -5.469 1.00 91.31 89 VAL A C 1
ATOM 722 O O . VAL A 1 89 ? 2.104 6.246 -5.279 1.00 91.31 89 VAL A O 1
ATOM 725 N N . SER A 1 90 ? 3.146 4.321 -5.745 1.00 93.06 90 SER A N 1
ATOM 726 C CA . SER A 1 90 ? 4.471 4.888 -5.937 1.00 93.06 90 SER A CA 1
ATOM 727 C C . SER A 1 90 ? 5.082 4.329 -7.212 1.00 93.06 90 SER A C 1
ATOM 729 O O . SER A 1 90 ? 4.818 3.185 -7.589 1.00 93.06 90 SER A O 1
ATOM 731 N N . LYS A 1 91 ? 5.932 5.121 -7.854 1.00 93.69 91 LYS A N 1
ATOM 732 C CA . LYS A 1 91 ? 6.809 4.663 -8.935 1.00 93.69 91 LYS A CA 1
ATOM 733 C C . LYS A 1 91 ? 8.259 4.772 -8.483 1.00 93.69 91 LYS A C 1
ATOM 735 O O . LYS A 1 91 ? 8.576 5.670 -7.704 1.00 93.69 91 LYS A O 1
ATOM 740 N N . LEU A 1 92 ? 9.113 3.873 -8.947 1.00 93.06 92 LEU A N 1
ATOM 741 C CA . LEU A 1 92 ? 10.550 4.008 -8.766 1.00 93.06 92 LEU A CA 1
ATOM 742 C C . LEU A 1 92 ? 11.052 5.110 -9.702 1.00 93.06 92 LEU A C 1
ATOM 744 O O . LEU A 1 92 ? 10.775 5.080 -10.905 1.00 93.06 92 LEU A O 1
ATOM 748 N N . ASP A 1 93 ? 11.745 6.092 -9.145 1.00 91.25 93 ASP A N 1
ATOM 749 C CA . ASP A 1 93 ? 12.446 7.103 -9.920 1.00 91.25 93 ASP A CA 1
ATOM 750 C C . ASP A 1 93 ? 13.820 6.553 -10.331 1.00 91.25 93 ASP A C 1
ATOM 752 O O . ASP A 1 93 ? 14.645 6.272 -9.461 1.00 91.25 93 ASP A O 1
ATOM 756 N N . PRO A 1 94 ? 14.090 6.367 -11.635 1.00 87.06 94 PRO A N 1
ATOM 757 C CA . PRO A 1 94 ? 15.360 5.809 -12.086 1.00 87.06 94 PRO A CA 1
ATOM 758 C C . PRO A 1 94 ? 16.548 6.761 -11.884 1.00 87.06 94 PRO A C 1
ATOM 760 O O . PRO A 1 94 ? 17.689 6.314 -11.983 1.00 87.06 94 PRO A O 1
ATOM 763 N N . GLU A 1 95 ? 16.316 8.056 -11.646 1.00 90.19 95 GLU A N 1
ATOM 764 C CA . GLU A 1 95 ? 17.388 9.033 -11.428 1.00 90.19 95 GLU A CA 1
ATOM 765 C C . GLU A 1 95 ? 17.878 9.028 -9.976 1.00 90.19 95 GLU A C 1
ATOM 767 O O . GLU A 1 95 ? 19.072 9.213 -9.733 1.00 90.19 95 GLU A O 1
ATOM 772 N N . THR A 1 96 ? 16.976 8.808 -9.016 1.00 91.81 96 THR A N 1
ATOM 773 C CA . THR A 1 96 ? 17.300 8.829 -7.580 1.00 91.81 96 THR A CA 1
ATOM 774 C C . THR A 1 96 ? 17.275 7.454 -6.915 1.00 91.81 96 THR A C 1
ATOM 776 O O . THR A 1 96 ? 17.720 7.345 -5.778 1.00 91.81 96 THR A O 1
ATOM 779 N N . ASP A 1 97 ? 16.788 6.417 -7.607 1.00 90.12 97 ASP A N 1
ATOM 780 C CA . ASP A 1 97 ? 16.536 5.070 -7.064 1.00 90.12 97 ASP A CA 1
ATOM 781 C C . ASP A 1 97 ? 15.559 5.073 -5.866 1.00 90.12 97 ASP A C 1
ATOM 783 O O . ASP A 1 97 ? 15.559 4.179 -5.022 1.00 90.12 97 ASP A O 1
ATOM 787 N N . ASP A 1 98 ? 14.689 6.089 -5.796 1.00 91.75 98 ASP A N 1
ATOM 788 C CA . ASP A 1 98 ? 13.723 6.271 -4.709 1.00 91.75 98 ASP A CA 1
ATOM 789 C C . ASP A 1 98 ? 12.280 6.043 -5.172 1.00 91.75 98 ASP A C 1
ATOM 791 O O . ASP A 1 98 ? 11.896 6.306 -6.313 1.00 91.75 98 ASP A O 1
ATOM 795 N N . TRP A 1 99 ? 11.430 5.597 -4.246 1.00 92.56 99 TRP A N 1
ATOM 796 C CA . TRP A 1 99 ? 9.992 5.492 -4.482 1.00 92.56 99 TRP A CA 1
ATOM 797 C C . TRP A 1 99 ? 9.319 6.858 -4.359 1.00 92.56 99 TRP A C 1
ATOM 799 O O . TRP A 1 99 ? 9.174 7.394 -3.260 1.00 92.56 99 TRP A O 1
ATOM 809 N N . VAL A 1 100 ? 8.816 7.377 -5.474 1.00 92.25 100 VAL A N 1
ATOM 810 C CA . VAL A 1 100 ? 8.055 8.628 -5.518 1.00 92.25 100 VAL A CA 1
ATOM 811 C C . VAL A 1 100 ? 6.565 8.308 -5.454 1.00 92.25 100 VAL A C 1
ATOM 813 O O . VAL A 1 100 ? 6.014 7.676 -6.360 1.00 92.25 100 VAL A O 1
ATOM 816 N N . GLU A 1 101 ? 5.907 8.717 -4.363 1.00 91.12 101 GLU A N 1
ATOM 817 C CA . GLU A 1 101 ? 4.452 8.605 -4.210 1.00 91.12 101 GLU A CA 1
ATOM 818 C C . GLU A 1 101 ? 3.752 9.454 -5.276 1.00 91.12 101 GLU A C 1
ATOM 820 O O . GLU A 1 101 ? 4.047 10.632 -5.474 1.00 91.12 101 GLU A O 1
ATOM 825 N N . MET A 1 102 ? 2.830 8.825 -5.992 1.00 86.00 102 MET A N 1
ATOM 826 C CA . MET A 1 102 ? 1.994 9.469 -6.983 1.00 86.00 102 MET A CA 1
ATOM 827 C C . MET A 1 102 ? 0.760 10.011 -6.273 1.00 86.00 102 MET A C 1
ATOM 829 O O . MET A 1 102 ? 0.032 9.257 -5.622 1.00 86.00 102 MET A O 1
ATOM 833 N N . GLU A 1 103 ? 0.497 11.310 -6.419 1.00 75.19 103 GLU A N 1
ATOM 834 C CA . GLU A 1 103 ? -0.754 11.883 -5.935 1.00 75.19 103 GLU A CA 1
ATOM 835 C C . GLU A 1 103 ? -1.924 11.294 -6.727 1.00 75.19 103 GLU A C 1
ATOM 837 O O . GLU A 1 103 ? -2.232 11.693 -7.851 1.00 75.19 103 GLU A O 1
ATOM 842 N N . LEU A 1 104 ? -2.601 10.324 -6.119 1.00 64.06 104 LEU A N 1
ATOM 843 C CA . LEU A 1 104 ? -3.929 9.926 -6.544 1.00 64.06 104 LEU A CA 1
ATOM 844 C C . LEU A 1 104 ? -4.880 11.046 -6.124 1.00 64.06 104 LEU A C 1
ATOM 846 O O . LEU A 1 104 ? -5.264 11.128 -4.954 1.00 64.06 104 LEU A O 1
ATOM 850 N N . ALA A 1 105 ? -5.242 11.923 -7.061 1.00 51.91 105 ALA A N 1
ATOM 851 C CA . ALA A 1 105 ? -6.257 12.939 -6.818 1.00 51.91 105 ALA A CA 1
ATOM 852 C C . ALA A 1 105 ? -7.505 12.264 -6.219 1.00 51.91 105 ALA A C 1
ATOM 854 O O . ALA A 1 105 ? -8.125 11.390 -6.830 1.00 51.91 105 ALA A O 1
ATOM 855 N N . ARG A 1 106 ? -7.847 12.624 -4.975 1.00 46.06 106 ARG A N 1
ATOM 856 C CA . ARG A 1 106 ? -9.080 12.185 -4.311 1.00 46.06 106 ARG A CA 1
ATOM 857 C C . ARG A 1 106 ? -10.274 12.798 -5.047 1.00 46.06 106 ARG A C 1
ATOM 859 O O . ARG A 1 106 ? -10.765 13.844 -4.640 1.00 46.06 106 ARG A O 1
ATOM 866 N N . GLY A 1 107 ? -10.746 12.149 -6.103 1.00 44.12 107 GLY A N 1
ATOM 867 C CA . GLY A 1 107 ? -11.975 12.548 -6.783 1.00 44.12 107 GLY A CA 1
ATOM 868 C C . GLY A 1 107 ? -11.969 12.198 -8.259 1.00 44.12 107 GLY A C 1
ATOM 869 O O . GLY A 1 107 ? -11.666 13.064 -9.057 1.00 44.12 107 GLY A O 1
ATOM 870 N N . ASP A 1 108 ? -12.259 10.935 -8.583 1.00 36.84 108 ASP A N 1
ATOM 871 C CA . ASP A 1 108 ? -13.048 10.518 -9.761 1.00 36.84 108 ASP A CA 1
ATOM 872 C C . ASP A 1 108 ? -12.970 8.994 -9.941 1.00 36.84 108 ASP A C 1
ATOM 874 O O . ASP A 1 108 ? -12.404 8.461 -10.887 1.00 36.84 108 ASP A O 1
ATOM 878 N N . PHE A 1 109 ? -13.565 8.256 -9.002 1.00 42.31 109 PHE A N 1
ATOM 879 C CA . PHE A 1 109 ? -13.962 6.868 -9.260 1.00 42.31 109 PHE A CA 1
ATOM 880 C C . PHE A 1 109 ? -15.476 6.747 -9.105 1.00 42.31 109 PHE A C 1
ATOM 882 O O . PHE A 1 109 ? -15.965 6.035 -8.225 1.00 42.31 109 PHE A O 1
ATOM 889 N N . SER A 1 110 ? -16.202 7.461 -9.966 1.00 35.94 110 SER A N 1
ATOM 890 C CA . SER A 1 110 ? -17.548 7.058 -10.376 1.00 35.94 110 SER A CA 1
ATOM 891 C C . SER A 1 110 ? -17.387 6.067 -11.530 1.00 35.94 110 SER A C 1
ATOM 893 O O . SER A 1 110 ? -17.135 6.472 -12.662 1.00 35.94 110 SER A O 1
ATOM 895 N N . LEU A 1 111 ? -17.463 4.775 -11.211 1.00 34.38 111 LEU A N 1
ATOM 896 C CA . LEU A 1 111 ? -17.789 3.706 -12.157 1.00 34.38 111 LEU A CA 1
ATOM 897 C C . LEU A 1 111 ? -19.138 3.140 -11.733 1.00 34.38 111 LEU A C 1
ATOM 899 O O . LEU A 1 111 ? -19.280 2.912 -10.506 1.00 34.38 111 LEU A O 1
#

pLDDT: mean 76.16, std 18.79, range [34.38, 94.75]

Sequence (111 aa):
MLPEKWEQTKGHILDTFADVDISRQELQEPEVGSKEIVIFNGPLGQMKLEYISRPVVLSKRTHGSRRIGSHTEVEYVYSTEEFSHQLKVSKLDPETDDWVEMELARGDFSL

Radius of gyration: 18.89 Å; chains: 1; bounding box: 35×24×61 Å

Foldseek 3Di:
DDPVVVVVVVVVCVVPFPDKDWDKDADDPPQGWIWIWIWGQDPLGIKIKIKTKGFDFPDWDFPDDPDDDDDTDIDTHGDPPHIDIDIWMWHQDPVVRDTHTDPPPPDDPPD